Protein AF-A0AA96Y847-F1 (afdb_monomer_lite)

pLDDT: mean 86.81, std 16.93, range [36.97, 98.44]

Organism: NCBI:txid2547457

Sequence (65 aa):
MSLFENVATDKARIVAYCTH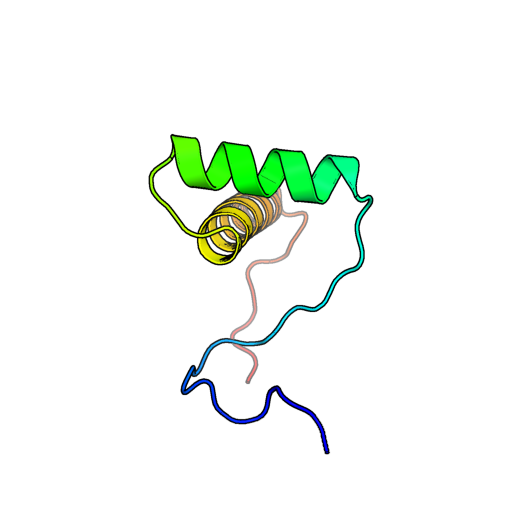DMKRKLEKLADLRFRSVSNLIEAVLAEEIARAEASGELPPSDQGK

Structure (mmCIF, N/CA/C/O backbone):
data_AF-A0AA96Y847-F1
#
_entry.id   AF-A0AA96Y847-F1
#
loop_
_atom_site.group_PDB
_atom_site.id
_atom_site.type_symbol
_atom_site.label_atom_id
_atom_site.label_alt_id
_atom_site.label_comp_id
_atom_site.label_asym_id
_atom_site.label_entity_id
_atom_site.label_seq_id
_atom_site.pdbx_PDB_ins_code
_atom_site.Cartn_x
_atom_site.Cartn_y
_atom_site.Cartn_z
_atom_site.occupancy
_atom_site.B_iso_or_equiv
_atom_site.auth_seq_id
_atom_site.auth_comp_id
_atom_site.auth_asym_id
_atom_site.auth_atom_id
_atom_site.pdbx_PDB_model_num
ATOM 1 N N . MET A 1 1 ? 6.939 -6.581 -26.738 1.00 40.56 1 MET A N 1
ATOM 2 C CA . MET A 1 1 ? 5.507 -6.302 -26.507 1.00 40.56 1 MET A CA 1
ATOM 3 C C . MET A 1 1 ? 5.261 -6.367 -25.011 1.00 40.56 1 MET A C 1
ATOM 5 O O . MET A 1 1 ? 5.634 -7.362 -24.399 1.00 40.56 1 MET A O 1
ATOM 9 N N . SER A 1 2 ? 4.786 -5.275 -24.415 1.00 46.69 2 SER A N 1
ATOM 10 C CA . SER A 1 2 ? 4.588 -5.159 -22.966 1.00 46.69 2 SER A CA 1
ATOM 11 C C . SER A 1 2 ? 3.383 -6.008 -22.551 1.00 46.69 2 SER A C 1
ATOM 13 O O . SER A 1 2 ? 2.276 -5.763 -23.010 1.00 46.69 2 SER A O 1
ATOM 15 N N . LEU A 1 3 ? 3.587 -7.003 -21.685 1.00 54.84 3 LEU A N 1
ATOM 16 C CA . LEU A 1 3 ? 2.572 -7.948 -21.175 1.00 54.84 3 LEU A CA 1
ATOM 17 C C . LEU A 1 3 ? 1.445 -7.301 -20.332 1.00 54.84 3 LEU A C 1
ATOM 19 O O . LEU A 1 3 ? 0.706 -8.005 -19.653 1.00 54.84 3 LEU A O 1
ATOM 23 N N . PHE A 1 4 ? 1.315 -5.973 -20.332 1.00 56.69 4 PHE A N 1
ATOM 24 C CA . PHE A 1 4 ? 0.533 -5.230 -19.340 1.00 56.69 4 PHE A CA 1
ATOM 25 C C . PHE A 1 4 ? -0.548 -4.308 -19.924 1.00 56.69 4 PHE A C 1
ATOM 27 O O . PHE A 1 4 ? -1.106 -3.513 -19.175 1.00 56.69 4 PHE A O 1
ATOM 34 N N . GLU A 1 5 ? -0.849 -4.382 -21.224 1.00 56.75 5 GLU A N 1
ATOM 35 C CA . GLU A 1 5 ? -1.805 -3.471 -21.888 1.00 56.75 5 GLU A CA 1
ATOM 36 C C . GLU A 1 5 ? -3.296 -3.828 -21.714 1.00 56.75 5 GLU A C 1
ATOM 38 O O . GLU A 1 5 ? -4.141 -3.066 -22.160 1.00 56.75 5 GLU A O 1
ATOM 43 N N . ASN A 1 6 ? -3.661 -4.927 -21.040 1.00 59.19 6 ASN A N 1
ATOM 44 C CA . ASN A 1 6 ? -5.059 -5.392 -20.978 1.00 59.19 6 ASN A CA 1
ATOM 45 C C . ASN A 1 6 ? -5.583 -5.625 -19.552 1.00 59.19 6 ASN A C 1
ATOM 47 O O . ASN A 1 6 ? -6.067 -6.707 -19.224 1.00 59.19 6 ASN A O 1
ATOM 51 N N . VAL A 1 7 ? -5.522 -4.607 -18.691 1.00 62.12 7 VAL A N 1
ATOM 52 C CA . VAL A 1 7 ? -6.386 -4.558 -17.499 1.00 62.12 7 VAL A CA 1
ATOM 53 C C . VAL A 1 7 ? -7.283 -3.340 -17.659 1.00 62.12 7 VAL A C 1
ATOM 55 O O . VAL A 1 7 ? -6.789 -2.218 -17.641 1.00 62.12 7 VAL A O 1
ATOM 58 N N . ALA A 1 8 ? -8.583 -3.555 -17.872 1.00 75.25 8 ALA A N 1
ATOM 59 C CA . ALA A 1 8 ? -9.558 -2.477 -17.999 1.00 75.25 8 ALA A CA 1
ATOM 60 C C . ALA A 1 8 ? -9.729 -1.783 -16.639 1.00 75.25 8 ALA A C 1
ATOM 62 O O . ALA A 1 8 ? -10.553 -2.179 -15.818 1.00 75.25 8 ALA A O 1
ATOM 63 N N . THR A 1 9 ? -8.892 -0.785 -16.375 1.00 81.12 9 THR A N 1
ATOM 64 C CA . THR A 1 9 ? -8.993 0.086 -15.208 1.00 81.12 9 THR A CA 1
ATOM 65 C C . THR A 1 9 ? -8.746 1.526 -15.632 1.00 81.12 9 THR A C 1
ATOM 67 O O . THR A 1 9 ? -7.877 1.807 -16.453 1.00 81.12 9 THR A O 1
ATOM 70 N N . ASP A 1 10 ? -9.540 2.425 -15.069 1.00 86.00 10 ASP A N 1
ATOM 71 C CA . ASP A 1 10 ? -9.420 3.879 -15.161 1.00 86.00 10 ASP A CA 1
ATOM 72 C C . ASP A 1 10 ? -8.430 4.456 -14.132 1.00 86.00 10 ASP A C 1
ATOM 74 O O . ASP A 1 10 ? -8.155 5.654 -14.132 1.00 86.00 10 ASP A O 1
ATOM 78 N N . LYS A 1 11 ? -7.864 3.613 -13.255 1.00 88.62 11 LYS A N 1
ATOM 79 C CA . LYS A 1 11 ? -6.922 4.041 -12.218 1.00 88.62 11 LYS A CA 1
ATOM 80 C C . LYS A 1 11 ? -5.531 4.326 -12.788 1.00 88.62 11 LYS A C 1
ATOM 82 O O . LYS A 1 11 ? -4.987 3.551 -13.576 1.00 88.62 11 LYS A O 1
ATOM 87 N N . ALA A 1 12 ? -4.903 5.395 -12.295 1.00 90.38 12 ALA A N 1
ATOM 88 C CA . ALA A 1 12 ? -3.501 5.697 -12.572 1.00 90.38 12 ALA A CA 1
ATOM 89 C C . ALA A 1 12 ? -2.571 4.591 -12.031 1.00 90.38 12 ALA A C 1
ATOM 91 O O . ALA A 1 12 ? -2.763 4.067 -10.932 1.00 90.38 12 ALA A O 1
ATOM 92 N N . ARG A 1 13 ? -1.536 4.232 -12.803 1.00 89.31 13 ARG A N 1
ATOM 93 C CA . ARG A 1 13 ? -0.603 3.146 -12.461 1.00 89.31 13 ARG A CA 1
ATOM 94 C C . ARG A 1 13 ? 0.633 3.671 -11.731 1.00 89.31 13 ARG A C 1
ATOM 96 O O . ARG A 1 13 ? 1.340 4.527 -12.250 1.00 89.31 13 ARG A O 1
ATOM 103 N N . ILE A 1 14 ? 0.963 3.050 -10.598 1.00 90.62 14 ILE A N 1
ATOM 104 C CA . ILE A 1 14 ? 2.229 3.248 -9.877 1.00 90.62 14 ILE A CA 1
ATOM 105 C C . ILE A 1 14 ? 3.086 1.985 -10.024 1.00 90.62 14 ILE A C 1
ATOM 107 O O . ILE A 1 14 ? 2.604 0.870 -9.818 1.00 90.62 14 ILE A O 1
ATOM 111 N N . VAL A 1 15 ? 4.362 2.149 -10.383 1.00 92.38 15 VAL A N 1
ATOM 112 C CA . VAL A 1 15 ? 5.353 1.063 -10.423 1.00 92.38 15 VAL A CA 1
ATOM 113 C C . VAL A 1 15 ? 6.514 1.441 -9.514 1.00 92.38 15 VAL A C 1
ATOM 115 O O . VAL A 1 15 ? 7.126 2.486 -9.700 1.00 92.38 15 VAL A O 1
ATOM 118 N N . ALA A 1 16 ? 6.822 0.584 -8.542 1.00 92.94 16 ALA A N 1
ATOM 119 C CA . ALA A 1 16 ? 7.909 0.799 -7.597 1.00 92.94 16 ALA A CA 1
ATOM 120 C C . ALA A 1 16 ? 8.669 -0.504 -7.331 1.00 92.94 16 ALA A C 1
ATOM 122 O O . ALA A 1 16 ? 8.079 -1.587 -7.275 1.00 92.94 16 ALA A O 1
ATOM 123 N N . TYR A 1 17 ? 9.982 -0.386 -7.141 1.00 96.44 17 TYR A N 1
ATOM 124 C CA . TYR A 1 17 ? 10.819 -1.480 -6.661 1.00 96.44 17 TYR A CA 1
ATOM 125 C C . TYR A 1 17 ? 10.858 -1.475 -5.132 1.00 96.44 17 TYR A C 1
ATOM 127 O O . TYR A 1 17 ? 10.910 -0.423 -4.501 1.00 96.44 17 TYR A O 1
ATOM 135 N N . CYS A 1 18 ? 10.857 -2.662 -4.534 1.00 95.94 18 CYS A N 1
ATOM 136 C CA . CYS A 1 18 ? 11.034 -2.850 -3.100 1.00 95.94 18 CYS A CA 1
ATOM 137 C C . CYS A 1 18 ? 11.876 -4.097 -2.834 1.00 95.94 18 CYS A C 1
ATOM 139 O O . CYS A 1 18 ? 12.110 -4.914 -3.729 1.00 9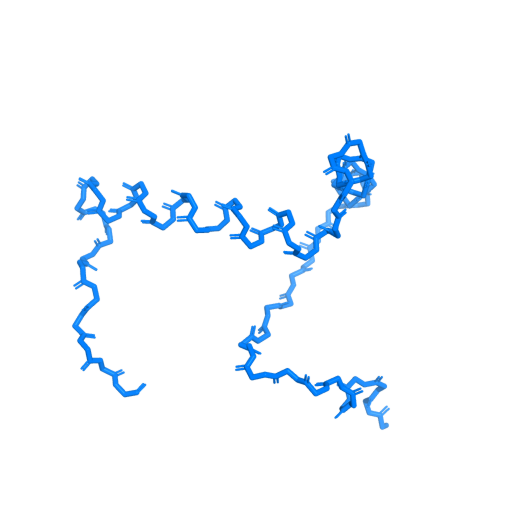5.94 18 CYS A O 1
ATOM 141 N N . THR A 1 19 ? 12.343 -4.251 -1.597 1.00 98.44 19 THR A N 1
ATOM 142 C CA . THR A 1 19 ? 13.088 -5.450 -1.209 1.00 98.44 19 THR A CA 1
ATOM 143 C C . THR A 1 19 ? 12.184 -6.685 -1.239 1.00 98.44 19 THR A C 1
ATOM 145 O O . THR A 1 19 ? 10.976 -6.611 -0.998 1.00 98.44 19 THR A O 1
ATOM 148 N N . HIS A 1 20 ? 12.775 -7.857 -1.480 1.00 98.12 20 HIS A N 1
ATOM 149 C CA . HIS A 1 20 ? 12.032 -9.121 -1.472 1.00 98.12 20 HIS A CA 1
ATOM 150 C C . HIS A 1 20 ? 11.337 -9.395 -0.130 1.00 98.12 20 HIS A C 1
ATOM 152 O O . HIS A 1 20 ? 10.216 -9.901 -0.110 1.00 98.12 20 HIS A O 1
ATOM 158 N N . ASP A 1 21 ? 11.980 -9.046 0.990 1.00 98.38 21 ASP A N 1
ATOM 159 C CA . ASP A 1 21 ? 11.386 -9.202 2.321 1.00 98.38 21 ASP A CA 1
ATOM 160 C C . ASP A 1 21 ? 10.141 -8.324 2.494 1.00 98.38 21 ASP A C 1
ATOM 162 O O . ASP A 1 21 ? 9.112 -8.808 2.968 1.00 98.38 21 ASP A O 1
ATOM 166 N N . MET A 1 22 ? 10.204 -7.067 2.047 1.00 98.06 22 MET A N 1
ATOM 167 C CA . MET A 1 22 ? 9.070 -6.146 2.100 1.00 98.06 22 MET A CA 1
ATOM 168 C C . MET A 1 22 ? 7.901 -6.656 1.257 1.00 98.06 22 MET A C 1
ATOM 170 O O . MET A 1 22 ? 6.781 -6.723 1.763 1.00 98.06 22 MET A O 1
ATOM 174 N N . LYS A 1 23 ? 8.158 -7.094 0.017 1.00 97.56 23 LYS A N 1
ATOM 175 C CA . LYS A 1 23 ? 7.121 -7.672 -0.852 1.00 97.56 23 LYS A CA 1
ATOM 176 C C . LYS A 1 23 ? 6.425 -8.860 -0.183 1.00 97.56 23 LYS A C 1
ATOM 178 O O . LYS A 1 23 ? 5.204 -8.869 -0.065 1.00 97.56 23 LYS A O 1
ATOM 183 N N . ARG A 1 24 ? 7.203 -9.809 0.344 1.00 98.38 24 ARG A N 1
ATOM 184 C CA . ARG A 1 24 ? 6.677 -10.994 1.038 1.00 98.38 24 ARG A CA 1
ATOM 185 C C . ARG A 1 24 ? 5.834 -10.630 2.261 1.00 98.38 24 ARG A C 1
ATOM 187 O O . ARG A 1 24 ? 4.829 -11.279 2.538 1.00 98.38 24 ARG A O 1
ATOM 194 N N . LYS A 1 25 ? 6.256 -9.629 3.038 1.00 98.38 25 LYS A N 1
ATOM 195 C CA . LYS A 1 25 ? 5.497 -9.155 4.205 1.00 98.38 25 LYS A CA 1
ATOM 196 C C . LYS A 1 25 ? 4.193 -8.473 3.788 1.00 98.38 25 LYS A C 1
ATOM 198 O O . LYS A 1 25 ? 3.178 -8.711 4.435 1.00 98.38 25 LYS A O 1
ATOM 203 N N . LEU A 1 26 ? 4.206 -7.685 2.712 1.00 97.81 26 LEU A N 1
ATOM 204 C CA . LEU A 1 26 ? 3.005 -7.053 2.158 1.00 97.81 26 LEU A CA 1
ATOM 205 C C . LEU A 1 26 ? 1.994 -8.086 1.655 1.00 97.81 26 LEU A C 1
ATOM 207 O O . LEU A 1 26 ? 0.816 -7.956 1.967 1.00 97.81 26 LEU A O 1
ATOM 211 N N . GLU A 1 27 ? 2.447 -9.118 0.941 1.00 98.12 27 GLU A N 1
ATOM 212 C CA . GLU A 1 27 ? 1.594 -10.222 0.477 1.00 98.12 27 GLU A CA 1
ATOM 213 C C . GLU A 1 27 ? 0.917 -10.925 1.662 1.00 98.12 27 GLU A C 1
ATOM 215 O O . GLU A 1 27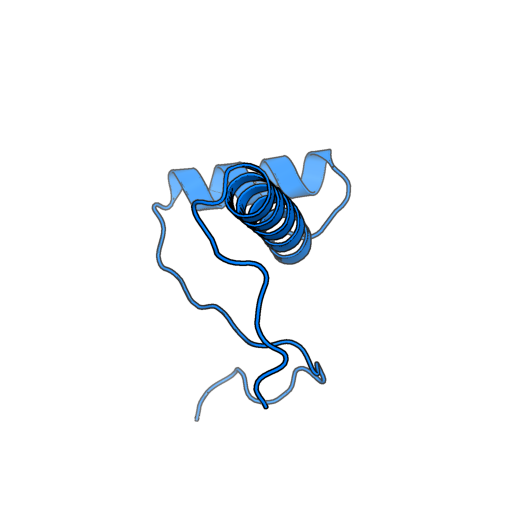 ? -0.308 -10.972 1.732 1.00 98.12 27 GLU A O 1
ATOM 220 N N . LYS A 1 28 ? 1.692 -11.330 2.677 1.00 98.38 28 LYS A N 1
ATOM 221 C CA . LYS A 1 28 ? 1.137 -11.945 3.897 1.00 98.38 28 LYS A CA 1
ATOM 222 C C . LYS A 1 28 ? 0.152 -11.035 4.631 1.00 98.38 28 LYS A C 1
ATOM 224 O O . LYS A 1 28 ? -0.861 -11.501 5.144 1.00 98.38 28 LYS A O 1
ATOM 229 N N . LEU A 1 29 ? 0.461 -9.743 4.731 1.00 98.12 29 LEU A N 1
ATOM 230 C CA . LEU A 1 29 ? -0.406 -8.782 5.408 1.00 98.12 29 LEU A CA 1
ATOM 231 C C . LEU A 1 29 ? -1.720 -8.570 4.649 1.00 98.12 29 LEU A C 1
ATOM 233 O O . LEU A 1 29 ? -2.765 -8.401 5.276 1.00 98.12 29 LEU A O 1
ATOM 237 N N . ALA A 1 30 ? -1.663 -8.550 3.319 1.00 98.12 30 ALA A N 1
ATOM 238 C CA . ALA A 1 30 ? -2.836 -8.441 2.465 1.00 98.12 30 ALA A CA 1
ATOM 239 C C . ALA A 1 30 ? -3.746 -9.670 2.629 1.00 98.12 30 ALA A C 1
ATOM 241 O O . ALA A 1 30 ? -4.941 -9.501 2.886 1.00 98.12 30 ALA A O 1
ATOM 242 N N . ASP A 1 31 ? -3.162 -10.873 2.625 1.00 98.00 31 ASP A N 1
ATOM 243 C CA . ASP A 1 31 ? -3.879 -12.138 2.831 1.00 98.00 31 ASP A CA 1
ATOM 244 C C . ASP A 1 31 ? -4.589 -12.185 4.191 1.00 98.00 31 ASP A C 1
ATOM 246 O O . ASP A 1 31 ? -5.786 -12.462 4.259 1.00 98.00 31 ASP A O 1
ATOM 250 N N . LEU A 1 32 ? -3.890 -11.832 5.280 1.00 98.31 32 LEU A N 1
ATOM 251 C CA . LEU A 1 32 ? -4.469 -11.778 6.634 1.00 98.31 32 LEU A CA 1
ATOM 252 C C . LEU A 1 32 ? -5.648 -10.800 6.752 1.00 98.31 32 LEU A C 1
ATOM 254 O O . LEU A 1 32 ? -6.468 -10.925 7.659 1.00 98.31 32 LEU A O 1
ATOM 258 N N . ARG A 1 33 ? -5.715 -9.808 5.861 1.00 97.69 33 ARG A N 1
ATOM 259 C CA . ARG A 1 33 ? -6.774 -8.792 5.808 1.00 97.69 33 ARG A CA 1
ATOM 260 C C . ARG A 1 33 ? -7.808 -9.076 4.716 1.00 97.69 33 ARG A C 1
ATOM 262 O O . ARG A 1 33 ? -8.621 -8.197 4.440 1.00 97.69 33 ARG A O 1
ATOM 269 N N . PHE A 1 34 ? -7.769 -10.260 4.098 1.00 97.38 34 PHE A N 1
ATOM 270 C CA . PHE A 1 34 ? -8.676 -10.684 3.028 1.00 97.38 34 PHE A CA 1
ATOM 271 C C . PHE A 1 34 ? -8.773 -9.666 1.879 1.00 97.38 34 PHE A C 1
ATOM 273 O O . PHE A 1 34 ? -9.862 -9.363 1.389 1.00 97.38 34 PHE A O 1
ATOM 280 N N . ARG A 1 35 ? -7.634 -9.098 1.458 1.00 96.06 35 ARG A N 1
ATOM 281 C CA . ARG A 1 35 ? -7.577 -8.094 0.382 1.00 96.06 35 ARG A CA 1
ATOM 282 C C . ARG A 1 35 ? -6.358 -8.265 -0.516 1.00 96.06 35 ARG A C 1
ATOM 284 O O . ARG A 1 35 ? -5.403 -8.938 -0.157 1.00 96.06 35 ARG A O 1
ATOM 291 N N . SER A 1 36 ? -6.369 -7.603 -1.673 1.00 96.75 36 SER A N 1
ATOM 292 C CA . SER A 1 36 ? -5.212 -7.576 -2.575 1.00 96.75 36 SER A CA 1
ATOM 293 C C . SER A 1 36 ? -4.085 -6.676 -2.048 1.00 96.75 36 SER A C 1
ATOM 295 O O . SER A 1 36 ? -4.325 -5.717 -1.307 1.00 96.75 36 SER A O 1
ATOM 297 N N . VAL A 1 37 ? -2.846 -6.935 -2.484 1.00 96.44 37 VAL A N 1
ATOM 298 C CA . VAL A 1 37 ? -1.694 -6.061 -2.194 1.00 96.44 37 VAL A CA 1
ATOM 299 C C . VAL A 1 37 ? -1.922 -4.652 -2.745 1.00 96.44 37 VAL A C 1
ATOM 301 O O . VAL A 1 37 ? -1.631 -3.677 -2.059 1.00 96.44 37 VAL A O 1
ATOM 304 N N . SER A 1 38 ? -2.502 -4.527 -3.940 1.00 94.81 38 SER A N 1
ATOM 305 C CA . SER A 1 38 ? -2.818 -3.228 -4.540 1.00 94.81 38 SER A CA 1
ATOM 306 C C . SER A 1 38 ? -3.828 -2.438 -3.706 1.00 94.81 38 SER A C 1
ATOM 308 O O . SER A 1 38 ? -3.585 -1.264 -3.448 1.00 94.81 38 SER A O 1
ATOM 310 N N . ASN A 1 39 ? -4.896 -3.069 -3.195 1.00 95.19 39 ASN A N 1
ATOM 311 C CA . ASN A 1 39 ? -5.819 -2.383 -2.280 1.00 95.19 39 ASN A CA 1
ATOM 312 C C . ASN A 1 39 ? -5.176 -2.060 -0.928 1.00 95.19 39 ASN A C 1
ATOM 314 O O . ASN A 1 39 ? -5.534 -1.064 -0.301 1.00 95.19 39 ASN A O 1
ATOM 318 N N . LEU A 1 40 ? -4.239 -2.889 -0.453 1.00 96.62 40 LEU A N 1
ATOM 319 C CA . LEU A 1 40 ? -3.468 -2.578 0.750 1.00 96.62 40 LEU A CA 1
ATOM 320 C C . LEU A 1 40 ? -2.625 -1.319 0.564 1.00 96.62 40 LEU A C 1
ATOM 322 O O . LEU A 1 40 ? -2.675 -0.449 1.429 1.00 96.62 40 LEU A O 1
ATOM 326 N N . ILE A 1 41 ? -1.900 -1.224 -0.548 1.00 96.31 41 ILE A N 1
ATOM 327 C CA . ILE A 1 41 ? -1.076 -0.061 -0.882 1.00 96.31 41 ILE A CA 1
ATOM 328 C C . ILE A 1 41 ? -1.957 1.177 -1.067 1.00 96.31 41 ILE A C 1
ATOM 330 O O . ILE A 1 41 ? -1.667 2.203 -0.468 1.00 96.31 41 ILE A O 1
ATOM 334 N N . GLU A 1 42 ? -3.056 1.071 -1.815 1.00 95.00 42 GLU A N 1
ATOM 335 C CA . GLU A 1 42 ? -4.001 2.173 -2.037 1.00 95.00 42 GLU A CA 1
ATOM 336 C C . GLU A 1 42 ? -4.519 2.764 -0.717 1.00 95.00 42 GLU A C 1
ATOM 338 O O . GLU A 1 42 ? -4.483 3.976 -0.536 1.00 95.00 42 GLU A O 1
ATOM 343 N N . ALA A 1 43 ? -4.916 1.917 0.239 1.00 95.75 43 ALA A N 1
ATOM 344 C CA . ALA A 1 43 ? -5.388 2.377 1.545 1.00 95.75 43 ALA A CA 1
ATOM 345 C C . ALA A 1 43 ? -4.300 3.102 2.356 1.00 95.75 43 ALA A C 1
ATOM 347 O O . ALA A 1 43 ? -4.588 4.106 2.999 1.00 95.75 43 ALA A O 1
ATOM 348 N N . VAL A 1 44 ? -3.059 2.603 2.326 1.00 96.31 44 VAL A N 1
ATOM 349 C CA . VAL A 1 44 ? -1.929 3.238 3.029 1.00 96.31 44 VAL A CA 1
ATOM 350 C C . VAL A 1 44 ? -1.579 4.582 2.392 1.00 96.31 44 VAL A C 1
ATOM 352 O O . VAL A 1 44 ? -1.360 5.553 3.106 1.00 96.31 44 VAL A O 1
ATOM 355 N N . LEU A 1 45 ? -1.558 4.654 1.057 1.00 96.44 45 LEU A N 1
ATOM 356 C CA . LEU A 1 45 ? -1.288 5.898 0.335 1.00 96.44 45 LEU A CA 1
ATOM 357 C C . LEU A 1 45 ? -2.375 6.946 0.593 1.00 96.44 45 LEU A C 1
ATOM 359 O O . LEU A 1 45 ? -2.048 8.103 0.826 1.00 96.44 45 LEU A O 1
ATOM 363 N N . ALA A 1 46 ? -3.649 6.547 0.595 1.00 95.88 46 ALA A N 1
ATOM 364 C CA . ALA A 1 46 ? -4.756 7.451 0.897 1.00 95.88 46 ALA A CA 1
ATOM 365 C C . ALA A 1 46 ? -4.671 8.016 2.325 1.00 95.88 46 ALA A C 1
ATOM 367 O O . ALA A 1 46 ? -4.885 9.209 2.520 1.00 95.88 46 ALA A O 1
ATOM 368 N N . GLU A 1 47 ? -4.326 7.185 3.315 1.00 96.94 47 GLU A N 1
ATOM 369 C CA . GLU A 1 47 ? -4.134 7.641 4.697 1.00 96.94 47 GLU A CA 1
ATOM 370 C C . GLU A 1 47 ? -2.963 8.625 4.815 1.00 96.94 47 GLU A C 1
ATOM 372 O O . GLU A 1 47 ? -3.072 9.633 5.513 1.00 96.94 47 GLU A O 1
ATOM 377 N N . GLU A 1 48 ? -1.857 8.358 4.120 1.00 97.25 48 GLU A N 1
ATOM 378 C CA . GLU A 1 48 ? -0.685 9.231 4.156 1.00 97.25 48 GLU A CA 1
ATOM 379 C C . GLU A 1 48 ? -0.944 10.582 3.479 1.00 97.25 48 GLU A C 1
ATOM 381 O O . GLU A 1 48 ? -0.580 11.621 4.026 1.00 97.25 48 GLU A O 1
ATOM 386 N N . ILE A 1 49 ? -1.653 10.588 2.345 1.00 96.50 49 ILE A N 1
ATOM 387 C CA . ILE A 1 49 ? -2.097 11.823 1.684 1.00 96.50 49 ILE A CA 1
ATOM 388 C C . ILE A 1 49 ? -3.019 12.613 2.614 1.00 96.50 49 ILE A C 1
ATOM 390 O O . ILE A 1 49 ? -2.769 13.789 2.851 1.00 96.50 49 ILE A O 1
ATOM 394 N N . ALA A 1 50 ? -4.029 11.969 3.208 1.00 95.06 50 ALA A N 1
ATOM 395 C CA . ALA A 1 50 ? -4.957 12.641 4.117 1.00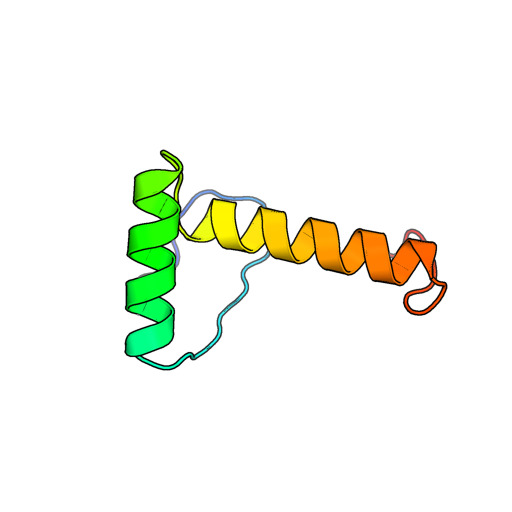 95.06 50 ALA A CA 1
ATOM 396 C C . ALA A 1 50 ? -4.240 13.244 5.339 1.00 95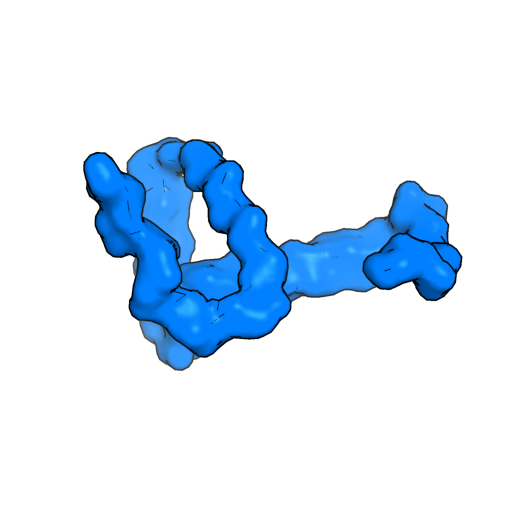.06 50 ALA A C 1
ATOM 398 O O . ALA A 1 50 ? -4.591 14.332 5.799 1.00 95.06 50 ALA A O 1
ATOM 399 N N . ARG A 1 51 ? -3.212 12.561 5.862 1.00 96.31 51 ARG A N 1
ATOM 400 C CA . ARG A 1 51 ? -2.357 13.079 6.939 1.00 96.31 51 ARG A CA 1
ATOM 401 C C . ARG A 1 51 ? -1.596 14.328 6.495 1.00 96.31 51 ARG A C 1
ATOM 403 O O . ARG A 1 51 ? -1.583 15.304 7.242 1.00 96.31 51 ARG A O 1
ATOM 410 N N . ALA A 1 52 ? -0.989 14.292 5.310 1.00 96.56 52 ALA A N 1
ATOM 411 C CA . ALA A 1 52 ? -0.238 15.414 4.754 1.00 96.56 52 ALA A CA 1
ATOM 412 C C . ALA A 1 52 ? -1.143 16.615 4.424 1.00 96.56 52 ALA A C 1
ATOM 414 O O . ALA A 1 52 ? -0.762 17.760 4.662 1.00 96.56 52 ALA A O 1
ATOM 415 N N . GLU A 1 53 ? -2.363 16.374 3.940 1.00 95.31 53 GLU A N 1
ATOM 416 C CA . GLU A 1 53 ? -3.367 17.423 3.721 1.00 95.31 53 GLU A CA 1
ATOM 417 C C . GLU A 1 53 ? -3.812 18.056 5.045 1.00 95.31 53 GLU A C 1
ATOM 419 O O . GLU A 1 53 ? -3.876 19.279 5.168 1.00 95.31 53 GLU A O 1
ATOM 424 N N . ALA A 1 54 ? -4.063 17.239 6.072 1.00 94.06 54 ALA A N 1
ATOM 425 C CA . ALA A 1 54 ? -4.490 17.719 7.385 1.00 94.06 54 ALA A CA 1
ATOM 426 C C . ALA A 1 54 ? -3.394 18.496 8.136 1.00 94.06 54 ALA A C 1
ATOM 428 O O . ALA A 1 54 ? -3.708 19.400 8.912 1.00 94.06 54 ALA A O 1
ATOM 429 N N . SER A 1 55 ? -2.118 18.157 7.929 1.00 95.25 55 SER A N 1
ATOM 430 C CA . SER A 1 55 ? -0.984 18.886 8.513 1.00 95.25 55 SER A CA 1
ATOM 431 C C . SER A 1 55 ? -0.642 20.176 7.758 1.00 95.25 55 SER A C 1
ATOM 433 O O . SER A 1 55 ? 0.126 20.990 8.273 1.00 95.25 55 SER A O 1
ATOM 435 N N . GLY A 1 56 ? -1.195 20.369 6.556 1.00 94.00 56 GLY A N 1
ATOM 436 C CA . GLY A 1 56 ? -0.820 21.447 5.642 1.00 94.00 56 GLY A CA 1
ATOM 437 C C . GLY A 1 56 ? 0.518 21.218 4.928 1.00 94.00 56 GLY A C 1
ATOM 438 O O . GLY A 1 56 ? 1.008 22.134 4.270 1.00 94.00 56 GLY A O 1
ATOM 439 N N . GLU A 1 57 ? 1.114 20.026 5.051 1.00 94.38 57 GLU A N 1
ATOM 440 C CA . GLU A 1 57 ? 2.316 19.629 4.305 1.00 94.38 57 GLU A CA 1
ATOM 441 C C . GLU A 1 57 ? 2.017 19.482 2.810 1.00 94.38 57 GLU A C 1
ATOM 443 O O . GLU A 1 57 ? 2.797 19.930 1.968 1.00 94.38 57 GLU A O 1
ATOM 448 N N . LEU A 1 58 ? 0.860 18.900 2.487 1.00 90.38 58 LEU A N 1
ATOM 449 C CA . LEU A 1 58 ? 0.319 18.868 1.138 1.00 90.38 58 LEU A CA 1
ATOM 450 C C . LEU A 1 58 ? -0.811 19.902 1.051 1.00 90.38 58 LEU A C 1
ATOM 452 O O . LEU A 1 58 ? -1.794 19.784 1.783 1.00 90.38 58 LEU A O 1
ATOM 456 N N . PRO A 1 59 ? -0.710 20.933 0.194 1.00 86.06 59 PRO A N 1
ATOM 457 C CA . PRO A 1 59 ? -1.818 21.857 0.009 1.00 86.06 59 PRO A CA 1
ATOM 458 C C . PRO A 1 59 ? -3.041 21.090 -0.520 1.00 86.06 59 PRO A C 1
ATOM 460 O O . PRO A 1 59 ? -2.866 20.211 -1.371 1.00 86.06 59 PRO A O 1
ATOM 463 N N . PRO A 1 60 ? -4.269 21.408 -0.059 1.00 69.19 60 PRO A N 1
ATOM 464 C CA . PRO A 1 60 ? -5.476 20.802 -0.607 1.00 69.19 60 PRO A CA 1
ATOM 465 C C . PRO A 1 60 ? -5.481 21.057 -2.112 1.00 69.19 60 PRO A C 1
ATOM 467 O O . PRO A 1 60 ? -5.331 22.199 -2.550 1.00 69.19 60 PRO A O 1
ATOM 470 N N . SER A 1 61 ? -5.550 19.980 -2.890 1.00 68.69 61 SER A N 1
ATOM 471 C CA . SER A 1 61 ? -5.379 20.053 -4.338 1.00 68.69 61 SER A CA 1
ATOM 472 C C . SER A 1 61 ? -6.330 21.080 -4.966 1.00 68.69 61 SER A C 1
ATOM 474 O O . SER A 1 61 ? -7.551 21.009 -4.828 1.00 68.69 61 SER A O 1
ATOM 476 N N . ASP A 1 62 ? -5.738 22.050 -5.667 1.00 59.56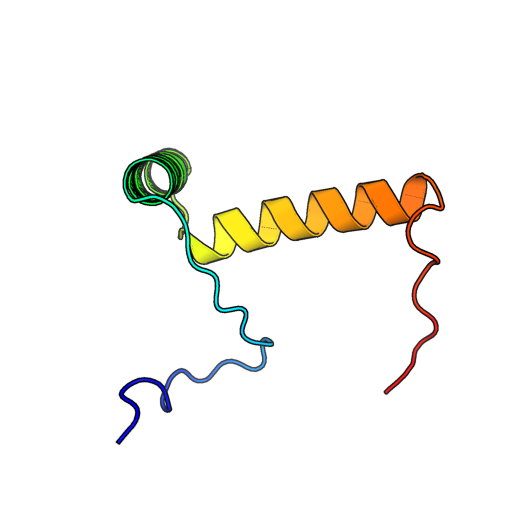 62 ASP A N 1
ATOM 477 C CA . ASP A 1 62 ? -6.423 22.875 -6.656 1.00 59.56 62 ASP A CA 1
ATOM 478 C C . ASP A 1 62 ? -6.950 21.926 -7.742 1.00 59.56 62 ASP A C 1
ATOM 480 O O . ASP A 1 62 ? -6.218 21.049 -8.214 1.00 59.56 62 ASP A O 1
ATOM 484 N N . GLN A 1 63 ? -8.231 22.039 -8.093 1.00 52.03 63 GLN A N 1
ATOM 485 C CA . GLN A 1 63 ? -8.863 21.192 -9.106 1.00 52.03 63 GLN A CA 1
ATOM 486 C C . GLN A 1 63 ? -8.199 21.463 -10.463 1.00 52.03 63 GLN A C 1
ATOM 488 O O . GLN A 1 63 ? -8.564 22.393 -11.178 1.00 52.03 63 GLN A O 1
ATOM 493 N N . GLY A 1 64 ? -7.185 20.671 -10.808 1.00 51.59 64 GLY A N 1
ATOM 494 C CA . GLY A 1 64 ? -6.277 20.969 -11.909 1.00 51.59 64 GLY A CA 1
ATOM 495 C C . GLY A 1 64 ? -6.058 19.803 -12.865 1.00 51.59 64 GLY A C 1
ATOM 496 O O . GLY A 1 64 ? -4.985 19.208 -12.835 1.00 51.59 64 GLY A O 1
ATOM 497 N N . LYS A 1 65 ? -7.028 19.638 -13.778 1.00 36.97 65 LYS A N 1
ATOM 498 C CA . LYS A 1 65 ? -7.049 18.849 -15.034 1.00 36.97 65 LYS A CA 1
ATOM 499 C C . LYS A 1 65 ? -7.408 17.367 -14.966 1.00 36.97 65 LYS A C 1
ATOM 501 O O . LYS A 1 65 ? -6.637 16.574 -14.392 1.00 36.97 65 LYS A O 1
#

Secondary structure (DSSP, 8-state):
--TTS-----SPP------HHHHHHHHHHHHHTTS-HHHHHHHHHHHHHHHHHHHTSSPPPP---

Radius of gyration: 15.19 Å; chains: 1; bounding box: 23×35×35 Å

Foldseek 3Di:
DDPPPDDPDPDDDDDDDDDPVVVVVLCVVQVVVVHDSVVVVVVVVVVVVVVCCVVVVDPDDDPDD